Protein AF-A0A016T593-F1 (afdb_monomer_lite)

Organism: NCBI:txid53326

Foldseek 3Di:
DDKDKDKDKDKDDDPDPCCVPDPRDMDIDIDIDTDPPCVVVVVVVVVVVCVCPDPLHDDVVCQCVCPPVVPNNDPNHDDDDDPVPDDDPPDD

Radius of gyration: 19.04 Å; chains: 1; bounding box: 33×46×48 Å

InterPro domains:
  IPR050874 Diverse function phospholipase D-related protein [PTHR10185] (8-63)

Secondary structure (DSSP, 8-state):
----EEEEEEES--S-GGGGSSS----EEEEEEETT--HHHHHHHHHHHHHHTSTT---HHHHIIIIIITTS-STTSPPPP-GGGSPPP---

Structure (mmCIF, N/CA/C/O backbone):
data_AF-A0A016T593-F1
#
_entry.id   AF-A0A016T593-F1
#
loop_
_atom_site.group_PDB
_atom_site.id
_atom_site.type_symbol
_atom_site.label_atom_id
_atom_site.label_alt_id
_atom_site.label_comp_id
_atom_site.label_asym_id
_atom_site.label_entity_id
_atom_site.label_seq_id
_atom_site.pdbx_PDB_ins_code
_atom_site.Cartn_x
_atom_site.Cartn_y
_atom_site.Cartn_z
_atom_site.occupancy
_atom_site.B_iso_or_equiv
_atom_site.auth_seq_id
_atom_site.auth_comp_id
_atom_site.auth_asym_id
_atom_site.auth_atom_id
_atom_site.pdbx_PDB_model_num
ATOM 1 N N . MET A 1 1 ? -9.340 -15.005 29.336 1.00 48.25 1 MET A N 1
ATOM 2 C CA . MET A 1 1 ? -10.051 -14.442 28.166 1.00 48.25 1 MET A CA 1
ATOM 3 C C . MET A 1 1 ? -9.099 -13.479 27.466 1.00 48.25 1 MET A C 1
ATOM 5 O O . MET A 1 1 ? -8.854 -12.403 27.997 1.00 48.25 1 MET A O 1
ATOM 9 N N . VAL A 1 2 ? -8.484 -13.888 26.352 1.00 52.94 2 VAL A N 1
ATOM 10 C CA . VAL A 1 2 ? -7.629 -12.995 25.550 1.00 52.94 2 VAL A CA 1
ATOM 11 C C . VAL A 1 2 ? -8.549 -11.985 24.873 1.00 52.94 2 VAL A C 1
ATOM 13 O O . VAL A 1 2 ? -9.446 -12.365 24.125 1.00 52.94 2 VAL A O 1
ATOM 16 N N . ARG A 1 3 ? -8.391 -10.697 25.184 1.00 60.97 3 ARG A N 1
ATOM 17 C CA . ARG A 1 3 ? -9.094 -9.644 24.450 1.00 60.97 3 ARG A CA 1
ATOM 18 C C . ARG A 1 3 ? -8.365 -9.463 23.123 1.00 60.97 3 ARG A C 1
ATOM 20 O O . ARG A 1 3 ? -7.241 -8.975 23.126 1.00 60.97 3 ARG A O 1
ATOM 27 N N . ASN A 1 4 ? -8.992 -9.848 22.013 1.00 79.25 4 ASN A N 1
ATOM 28 C CA . ASN A 1 4 ? -8.489 -9.493 20.688 1.00 79.25 4 ASN A CA 1
ATOM 29 C C . ASN A 1 4 ? -8.555 -7.971 20.547 1.00 79.25 4 ASN A C 1
ATOM 31 O O . ASN A 1 4 ? -9.642 -7.388 20.507 1.00 79.25 4 ASN A O 1
ATOM 35 N N . VAL A 1 5 ? -7.384 -7.342 20.545 1.00 85.31 5 VAL A N 1
ATOM 36 C CA . VAL A 1 5 ? -7.200 -5.916 20.293 1.00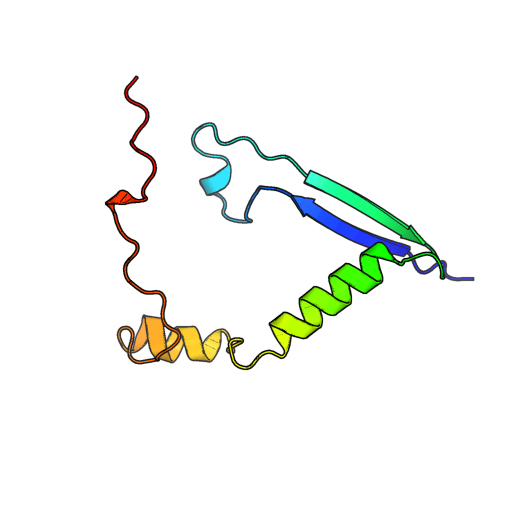 85.31 5 VAL A CA 1
ATOM 37 C C . VAL A 1 5 ? -6.545 -5.784 18.931 1.00 85.31 5 VAL A C 1
ATOM 39 O O . VAL A 1 5 ? -5.543 -6.442 18.664 1.00 85.31 5 VAL A O 1
ATOM 42 N N . SER A 1 6 ? -7.098 -4.922 18.091 1.00 91.06 6 SER A N 1
ATOM 43 C CA . SER A 1 6 ? -6.554 -4.625 16.771 1.00 91.06 6 SER A CA 1
ATOM 44 C C . SER A 1 6 ? -6.318 -3.124 16.646 1.00 91.06 6 SER A C 1
ATOM 46 O O . SER A 1 6 ? -7.022 -2.318 17.269 1.00 91.06 6 SER A O 1
ATOM 48 N N . PHE A 1 7 ? -5.315 -2.765 15.849 1.00 92.88 7 PHE A N 1
ATOM 49 C CA . PHE A 1 7 ? -4.903 -1.387 15.625 1.00 92.88 7 PHE A CA 1
ATOM 50 C C . PHE A 1 7 ? -4.899 -1.071 14.134 1.00 92.88 7 PHE A C 1
ATOM 52 O O . PHE A 1 7 ? -4.572 -1.936 13.325 1.00 92.88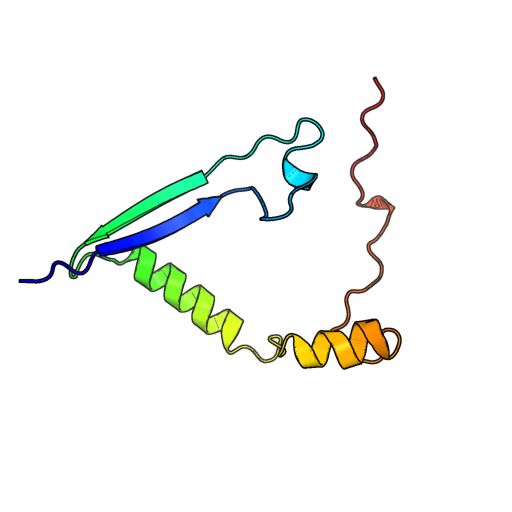 7 PHE A O 1
ATOM 59 N N . ALA A 1 8 ? -5.233 0.168 13.795 1.00 93.25 8 ALA A N 1
ATOM 60 C CA . ALA A 1 8 ? -5.053 0.722 12.461 1.00 93.25 8 ALA A CA 1
ATOM 61 C C . ALA A 1 8 ? -4.450 2.123 12.571 1.00 93.25 8 ALA A C 1
ATOM 63 O O . ALA A 1 8 ? -4.772 2.867 13.500 1.00 93.25 8 ALA A O 1
ATOM 64 N N . ILE A 1 9 ? -3.577 2.466 11.628 1.00 92.94 9 ILE A N 1
ATOM 65 C CA . ILE A 1 9 ? -2.970 3.791 11.513 1.00 92.94 9 ILE A CA 1
ATOM 66 C C . ILE A 1 9 ? -3.368 4.343 10.152 1.00 92.94 9 ILE A C 1
ATOM 68 O O . ILE A 1 9 ? -3.150 3.695 9.133 1.00 92.94 9 ILE A O 1
ATOM 72 N N . LEU A 1 10 ? -3.958 5.532 10.154 1.00 93.06 10 LEU A N 1
ATOM 73 C CA . LEU A 1 10 ? -4.304 6.277 8.949 1.00 93.06 10 LEU A CA 1
ATOM 74 C C . LEU A 1 10 ? -3.564 7.603 9.023 1.00 93.06 10 LEU A C 1
ATOM 76 O O . LEU A 1 10 ? -3.739 8.333 9.996 1.00 93.06 10 LEU A O 1
ATOM 80 N N . GLY A 1 11 ? -2.728 7.907 8.039 1.00 91.38 11 GLY A N 1
ATOM 81 C CA . GLY A 1 11 ? -1.922 9.120 8.055 1.00 91.38 11 GLY A CA 1
ATOM 82 C C . GLY A 1 11 ? -1.638 9.661 6.667 1.00 91.38 11 GLY A C 1
ATOM 83 O O . GLY A 1 11 ? -1.942 9.024 5.664 1.00 91.38 11 GLY A O 1
ATOM 84 N N . THR A 1 12 ? -1.068 10.859 6.632 1.00 88.56 12 THR A N 1
ATOM 85 C CA . THR A 1 12 ? -0.720 11.573 5.394 1.00 88.56 12 THR A CA 1
ATOM 86 C C . THR A 1 12 ? 0.725 11.339 4.947 1.00 88.56 12 THR A C 1
ATOM 88 O O . THR A 1 12 ? 1.113 11.789 3.871 1.00 88.56 12 THR A O 1
ATOM 91 N N . SER A 1 13 ? 1.528 10.665 5.773 1.00 84.25 13 SER A N 1
ATOM 92 C CA . SER A 1 13 ? 2.959 10.443 5.551 1.00 84.25 13 SER A CA 1
ATOM 93 C C . SER A 1 13 ? 3.244 9.060 4.984 1.00 84.25 13 SER A C 1
ATOM 95 O O . SER A 1 13 ? 2.633 8.076 5.402 1.00 84.25 13 SER A O 1
ATOM 97 N N . ASN A 1 14 ? 4.210 8.983 4.067 1.00 81.62 14 ASN A N 1
ATOM 98 C CA . ASN A 1 14 ? 4.770 7.710 3.615 1.00 81.62 14 ASN A CA 1
ATOM 99 C C . ASN A 1 14 ? 5.848 7.204 4.609 1.00 81.62 14 ASN A C 1
ATOM 101 O O . ASN A 1 14 ? 6.066 7.805 5.663 1.00 81.62 14 ASN A O 1
ATOM 105 N N . TRP A 1 15 ? 6.501 6.078 4.301 1.00 79.19 15 TRP A N 1
ATOM 106 C CA . TRP A 1 15 ? 7.589 5.502 5.118 1.00 79.19 15 TRP A CA 1
ATOM 107 C C . TRP A 1 15 ? 8.994 5.819 4.596 1.00 79.19 15 TRP A C 1
ATOM 109 O O . TRP A 1 15 ? 9.970 5.210 5.033 1.00 79.19 15 TRP A O 1
ATOM 119 N N . SER A 1 16 ? 9.108 6.749 3.652 1.00 79.25 16 SER A N 1
ATOM 120 C CA . SER A 1 16 ? 10.402 7.163 3.133 1.00 79.25 16 SER A CA 1
ATOM 121 C C . SER A 1 16 ? 11.098 8.090 4.128 1.00 79.25 16 SER A C 1
ATOM 123 O O . SER A 1 16 ? 10.481 8.981 4.714 1.00 79.25 16 SER A O 1
ATOM 125 N N . GLY A 1 17 ? 12.398 7.879 4.339 1.00 67.94 17 GLY A N 1
ATOM 126 C CA . GLY A 1 17 ? 13.182 8.675 5.288 1.00 67.94 17 GLY A CA 1
ATOM 127 C C . GLY A 1 17 ? 13.338 10.141 4.871 1.00 67.94 17 GLY A C 1
ATOM 128 O O . GLY A 1 17 ? 13.502 11.005 5.729 1.00 67.94 17 GLY A O 1
ATOM 129 N N . ASP A 1 18 ? 13.239 10.428 3.573 1.00 68.81 18 ASP A N 1
ATOM 130 C CA . ASP A 1 18 ? 13.281 11.785 3.020 1.00 68.81 18 ASP A CA 1
ATOM 131 C C . ASP A 1 18 ? 12.000 12.592 3.286 1.00 68.81 18 ASP A C 1
ATOM 133 O O . ASP A 1 18 ? 12.030 13.816 3.211 1.00 68.81 18 ASP A O 1
ATOM 137 N N . TYR A 1 19 ? 10.903 11.949 3.700 1.00 63.62 19 TYR A N 1
ATOM 138 C CA . TYR A 1 19 ? 9.632 12.627 3.960 1.00 63.62 19 TYR A CA 1
ATOM 139 C C . TYR A 1 19 ? 9.722 13.660 5.092 1.00 63.62 19 TYR A C 1
ATOM 141 O O . TYR A 1 19 ? 8.932 14.599 5.144 1.00 63.62 19 TYR A O 1
ATOM 149 N N . PHE A 1 20 ? 10.684 13.514 6.005 1.00 60.69 20 PHE A N 1
ATOM 150 C CA . PHE A 1 20 ? 10.897 14.452 7.113 1.00 60.69 20 PHE A CA 1
ATOM 151 C C . PHE A 1 20 ? 11.971 15.508 6.816 1.00 60.69 20 PHE A C 1
ATOM 153 O O . PHE A 1 20 ? 12.252 16.359 7.661 1.00 60.69 20 PHE A O 1
ATOM 160 N N . VAL A 1 21 ? 12.577 15.469 5.628 1.00 65.50 21 VAL A N 1
ATOM 161 C CA . VAL A 1 21 ? 13.678 16.345 5.223 1.00 65.50 21 VAL A CA 1
ATOM 162 C C . VAL A 1 21 ? 13.132 17.358 4.213 1.00 65.50 21 VAL A C 1
ATOM 164 O O . VAL A 1 21 ? 13.040 17.068 3.030 1.00 65.50 21 VAL A O 1
ATOM 167 N N . GLY A 1 22 ? 12.732 18.550 4.676 1.00 68.69 22 GLY A N 1
ATOM 168 C CA . GLY A 1 22 ? 12.237 19.616 3.781 1.00 68.69 22 GLY A CA 1
ATOM 169 C C . GLY A 1 22 ? 11.010 20.405 4.248 1.00 68.69 22 GLY A C 1
ATOM 170 O O . GLY A 1 22 ? 10.441 21.153 3.463 1.00 68.69 22 GLY A O 1
ATOM 171 N N . GLY A 1 23 ? 10.580 20.266 5.507 1.00 64.94 23 GLY A N 1
ATOM 172 C CA . GLY A 1 23 ? 9.459 21.048 6.055 1.00 64.94 23 GLY A CA 1
ATOM 173 C C . GLY A 1 23 ? 8.067 20.457 5.795 1.00 64.94 23 GLY A C 1
ATOM 174 O O . GLY A 1 23 ? 7.060 21.051 6.180 1.00 64.94 23 GLY A O 1
ATOM 175 N N . THR A 1 24 ? 7.984 19.266 5.203 1.00 69.94 24 THR A N 1
ATOM 176 C CA . THR A 1 24 ? 6.747 18.485 5.109 1.00 69.94 24 THR A CA 1
ATOM 177 C C . THR A 1 24 ? 6.289 18.030 6.496 1.00 69.94 24 THR A C 1
ATOM 179 O O . THR A 1 24 ? 7.025 17.388 7.243 1.00 69.94 24 THR A O 1
ATOM 182 N N . THR A 1 25 ? 5.052 18.380 6.858 1.00 73.69 25 THR A N 1
ATOM 183 C CA . THR A 1 25 ? 4.420 17.972 8.122 1.00 73.69 25 THR A CA 1
ATOM 184 C C . THR A 1 25 ? 3.433 16.838 7.875 1.00 73.69 25 THR A C 1
ATOM 186 O O . THR A 1 25 ? 2.659 16.868 6.920 1.00 73.69 25 THR A O 1
ATOM 189 N N . GLY A 1 26 ? 3.453 15.838 8.754 1.00 81.06 26 GLY A N 1
ATOM 190 C CA . GLY A 1 26 ? 2.537 14.703 8.732 1.00 81.06 26 GLY A CA 1
ATOM 191 C C . GLY A 1 26 ? 1.509 14.751 9.856 1.00 81.06 26 GLY A C 1
ATOM 192 O O . GLY A 1 26 ? 1.781 15.275 10.936 1.00 81.06 26 GLY A O 1
ATOM 193 N N . ALA A 1 27 ? 0.348 14.142 9.628 1.00 89.25 27 ALA A N 1
ATOM 194 C CA . ALA A 1 27 ? -0.620 13.837 10.674 1.00 89.25 27 ALA A CA 1
ATOM 195 C C . ALA A 1 27 ? -1.100 12.388 10.541 1.00 89.25 27 ALA A C 1
ATOM 197 O O . ALA A 1 27 ? -1.175 11.847 9.436 1.00 89.25 27 ALA A O 1
ATOM 198 N N . ALA A 1 28 ? -1.437 11.763 11.670 1.00 92.38 28 ALA A N 1
ATOM 199 C CA . ALA A 1 28 ? -1.991 10.417 11.692 1.00 92.38 28 ALA A CA 1
ATOM 200 C C . ALA A 1 28 ? -3.005 10.228 12.825 1.00 92.38 28 ALA A C 1
ATOM 202 O O . ALA A 1 28 ? -2.905 10.841 13.888 1.00 92.38 28 ALA A O 1
ATOM 203 N N . ILE A 1 29 ? -3.960 9.330 12.597 1.00 94.50 29 ILE A N 1
ATOM 204 C CA . ILE A 1 29 ? -4.928 8.850 13.578 1.00 94.50 29 ILE A CA 1
ATOM 205 C C . ILE A 1 29 ? -4.606 7.388 13.882 1.00 94.50 29 ILE A C 1
ATOM 207 O O . ILE A 1 29 ? -4.506 6.560 12.975 1.00 94.50 29 ILE A O 1
ATOM 211 N N . VAL A 1 30 ? -4.484 7.068 15.172 1.00 94.00 30 VAL A N 1
ATOM 212 C CA . VAL A 1 30 ? -4.321 5.694 15.658 1.00 94.00 30 VAL A CA 1
ATOM 213 C C . VAL A 1 30 ? -5.652 5.200 16.212 1.00 94.00 30 VAL A C 1
ATOM 215 O O . VAL A 1 30 ? -6.173 5.727 17.194 1.00 94.00 30 VAL A O 1
ATOM 218 N N . ILE A 1 31 ? -6.197 4.161 15.591 1.00 93.50 31 ILE A N 1
ATOM 219 C CA . ILE A 1 31 ? -7.460 3.534 15.977 1.00 93.50 31 ILE A CA 1
ATOM 220 C C . ILE A 1 31 ? -7.156 2.256 16.749 1.00 93.50 31 ILE A C 1
ATOM 222 O O . ILE A 1 31 ? -6.387 1.415 16.292 1.00 93.50 31 ILE A O 1
ATOM 226 N N . LYS A 1 32 ? -7.815 2.078 17.896 1.00 93.38 32 LYS A N 1
ATOM 227 C CA . LYS A 1 32 ? -7.758 0.858 18.709 1.00 93.38 32 LYS A CA 1
ATOM 228 C C . LYS A 1 32 ? -9.169 0.320 18.918 1.00 93.38 32 LYS A C 1
ATOM 230 O O . LYS A 1 32 ? -9.961 0.948 19.617 1.00 93.38 32 LYS A O 1
ATOM 235 N N . GLN A 1 33 ? -9.478 -0.852 18.363 1.00 91.12 33 GLN A N 1
ATOM 236 C CA . GLN A 1 33 ? -10.764 -1.530 18.582 1.00 91.12 33 GLN A CA 1
ATOM 237 C C . GLN A 1 33 ? -10.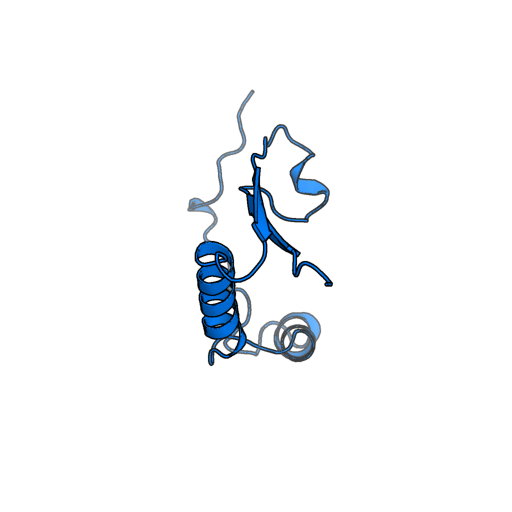552 -2.872 19.288 1.00 91.12 33 GLN A C 1
ATOM 239 O O . GLN A 1 33 ? -9.518 -3.520 19.120 1.00 91.12 33 GLN A O 1
ATOM 244 N N . GLN A 1 34 ? -11.512 -3.271 20.125 1.00 89.38 34 GLN A N 1
ATOM 245 C CA . GLN A 1 34 ? -11.428 -4.492 20.932 1.00 89.38 34 GLN A CA 1
ATOM 246 C C . GLN A 1 34 ? -12.684 -5.347 20.778 1.00 89.38 34 GLN A C 1
ATOM 248 O O . GLN A 1 34 ? -13.798 -4.823 20.695 1.00 89.38 34 GLN A O 1
ATOM 253 N N . GLY A 1 35 ? -12.501 -6.666 20.833 1.00 82.69 35 GLY A N 1
ATOM 254 C CA . GLY A 1 35 ? -13.596 -7.633 20.790 1.00 82.69 35 GLY A CA 1
ATOM 255 C C . GLY A 1 35 ? -14.360 -7.604 19.464 1.00 82.69 35 GLY A C 1
ATOM 256 O O . GLY A 1 35 ? -13.790 -7.352 18.403 1.00 82.69 35 GLY A O 1
ATOM 257 N N . GLU A 1 36 ? -15.666 -7.863 19.520 1.00 79.25 36 GLU 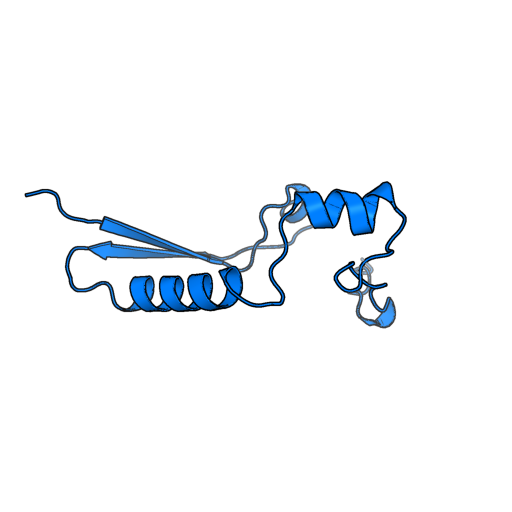A N 1
ATOM 258 C CA . GLU A 1 36 ? -16.510 -7.966 18.320 1.00 79.25 36 GLU A CA 1
ATOM 259 C C . GLU A 1 36 ? -16.829 -6.611 17.663 1.00 79.25 36 GLU A C 1
ATOM 261 O O . GLU A 1 36 ? -17.109 -6.547 16.464 1.00 79.25 36 GLU A O 1
ATOM 266 N N . LYS A 1 37 ? -16.732 -5.501 18.410 1.00 80.06 37 LYS A N 1
ATOM 267 C CA . LYS A 1 37 ? -17.012 -4.140 17.917 1.00 80.06 37 LYS A CA 1
ATOM 268 C C . LYS A 1 37 ? -15.796 -3.539 17.198 1.00 80.06 37 LYS A C 1
ATOM 270 O O . LYS A 1 37 ? -15.193 -2.577 17.667 1.00 80.06 37 LYS A O 1
ATOM 275 N N . ARG A 1 38 ? -15.449 -4.121 16.048 1.00 87.69 38 ARG A N 1
ATOM 276 C CA . ARG A 1 38 ? -14.288 -3.755 15.210 1.00 87.69 38 ARG A CA 1
ATOM 277 C C . ARG A 1 38 ? -14.664 -3.412 13.762 1.00 87.69 38 ARG A C 1
ATOM 279 O O . ARG A 1 38 ? -14.016 -3.877 12.833 1.00 87.69 38 ARG A O 1
ATOM 286 N N . ALA A 1 39 ? -15.759 -2.668 13.577 1.00 89.81 39 ALA A N 1
ATOM 287 C CA . ALA A 1 39 ? -16.316 -2.363 12.252 1.00 89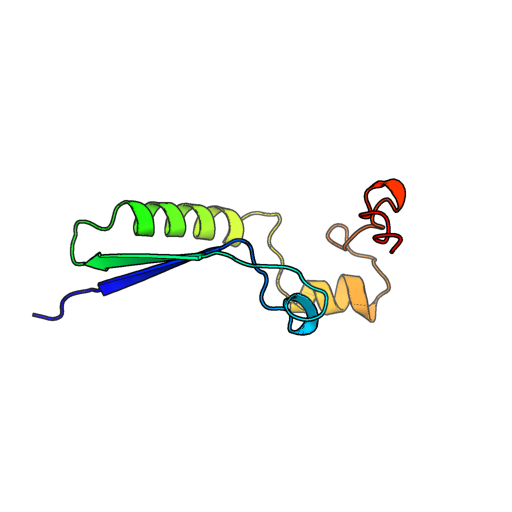.81 39 ALA A CA 1
ATOM 288 C C . ALA A 1 39 ? -15.299 -1.660 11.337 1.00 89.81 39 ALA A C 1
ATOM 290 O O . ALA A 1 39 ? -15.015 -2.164 10.260 1.00 89.81 39 ALA A O 1
ATOM 291 N N . LEU A 1 40 ? -14.665 -0.585 11.818 1.00 92.50 40 LEU A N 1
ATOM 292 C CA . LEU A 1 40 ? -13.675 0.165 11.041 1.00 92.50 40 LEU A CA 1
ATOM 293 C C . LEU A 1 40 ? -12.465 -0.691 10.644 1.00 92.50 40 LEU A C 1
ATOM 295 O O . LEU A 1 40 ? -12.026 -0.648 9.505 1.00 92.50 40 LEU A O 1
ATOM 299 N N . ILE A 1 41 ? -11.937 -1.508 11.559 1.00 92.62 41 ILE A N 1
ATOM 300 C CA . ILE A 1 41 ? -10.822 -2.409 11.230 1.00 92.62 41 ILE A CA 1
ATOM 301 C C . ILE A 1 41 ? -11.244 -3.470 10.210 1.00 92.62 41 ILE A C 1
ATOM 303 O O . ILE A 1 41 ? -10.461 -3.789 9.323 1.00 92.62 41 ILE A O 1
ATOM 307 N N . LYS A 1 42 ? -12.472 -3.996 10.305 1.00 92.06 42 LYS A N 1
ATOM 308 C CA . LYS A 1 42 ? -13.004 -4.940 9.312 1.00 92.06 42 LYS A CA 1
ATOM 309 C C . LYS A 1 42 ? -13.146 -4.294 7.930 1.00 92.06 42 LYS A C 1
ATOM 311 O O . LYS A 1 42 ? -12.830 -4.943 6.944 1.00 92.06 42 LYS A O 1
ATOM 316 N N . GLU A 1 43 ? -13.579 -3.038 7.860 1.00 94.62 43 GLU A N 1
ATOM 317 C CA . GLU A 1 43 ? -13.664 -2.287 6.598 1.00 94.62 43 GLU A CA 1
ATOM 318 C C . GLU A 1 43 ? -12.281 -1.983 6.010 1.00 94.62 43 GLU A C 1
ATOM 320 O O . GLU A 1 43 ? -12.060 -2.155 4.817 1.00 94.62 43 GLU A O 1
ATOM 325 N N . LEU A 1 44 ? -11.310 -1.592 6.839 1.00 95.00 44 LEU A N 1
ATOM 326 C CA . LEU A 1 44 ? -9.934 -1.402 6.372 1.00 95.00 44 LEU A CA 1
ATOM 327 C C . LEU A 1 44 ? -9.325 -2.712 5.861 1.00 95.00 44 LEU A C 1
ATOM 329 O O . LEU A 1 44 ? -8.651 -2.715 4.834 1.00 95.00 44 LEU A O 1
ATOM 333 N N . GLN A 1 45 ? -9.591 -3.824 6.548 1.00 93.19 45 GLN A N 1
ATOM 334 C CA . GLN A 1 45 ? -9.161 -5.145 6.106 1.00 93.19 45 GLN A CA 1
ATOM 335 C C . GLN A 1 45 ? -9.799 -5.524 4.764 1.00 93.19 45 GLN A C 1
ATOM 337 O O . GLN A 1 45 ? -9.091 -6.019 3.896 1.00 93.19 45 GLN A O 1
ATOM 342 N N . SER A 1 46 ? -11.095 -5.267 4.557 1.00 96.50 46 SER A N 1
ATOM 343 C CA . SER A 1 46 ? -11.745 -5.605 3.285 1.00 96.50 46 SER A CA 1
ATOM 344 C C . SER A 1 46 ? -11.226 -4.767 2.116 1.00 96.50 46 SER A C 1
ATOM 346 O O . SER A 1 46 ? -11.082 -5.295 1.017 1.00 96.50 46 SER A O 1
ATOM 348 N N . ILE A 1 47 ? -10.900 -3.488 2.340 1.00 96.56 47 ILE A N 1
ATOM 349 C CA . ILE A 1 47 ? -10.239 -2.639 1.336 1.00 96.56 47 ILE A CA 1
ATOM 350 C C . ILE A 1 47 ? -8.852 -3.195 1.006 1.00 96.56 47 ILE A C 1
ATOM 352 O O . ILE A 1 47 ? -8.526 -3.358 -0.167 1.00 96.56 47 ILE A O 1
ATOM 356 N N . PHE A 1 48 ? -8.064 -3.538 2.030 1.00 95.50 48 PHE A N 1
ATOM 357 C CA . PHE A 1 48 ? -6.750 -4.142 1.833 1.00 95.50 48 PHE A CA 1
ATOM 358 C C . PHE A 1 48 ? -6.844 -5.447 1.034 1.00 95.50 48 PHE A C 1
ATOM 360 O O . PHE A 1 48 ? -6.140 -5.601 0.047 1.00 95.50 48 PHE A O 1
ATOM 367 N N . GLU A 1 49 ? -7.728 -6.370 1.421 1.00 97.31 49 GLU A N 1
ATOM 368 C CA . GLU A 1 49 ? -7.897 -7.661 0.743 1.00 97.31 49 GLU A CA 1
ATOM 369 C C . GLU A 1 49 ? -8.375 -7.497 -0.703 1.00 97.31 49 GLU A C 1
ATOM 371 O O . GLU A 1 49 ? -7.883 -8.204 -1.585 1.00 97.31 49 GLU A O 1
ATOM 376 N N . ARG A 1 50 ? -9.280 -6.544 -0.966 1.00 97.38 50 ARG A N 1
ATOM 377 C CA . ARG A 1 50 ? -9.721 -6.199 -2.325 1.00 97.38 50 ARG A CA 1
ATOM 378 C C . ARG A 1 50 ? -8.537 -5.802 -3.203 1.00 97.38 50 ARG A C 1
ATOM 380 O O . ARG A 1 50 ? -8.427 -6.305 -4.314 1.00 97.38 50 ARG A O 1
ATOM 387 N N . ASP A 1 51 ? -7.674 -4.915 -2.716 1.00 96.94 51 ASP A N 1
ATOM 388 C CA . ASP A 1 51 ? -6.556 -4.395 -3.510 1.00 96.94 51 ASP A CA 1
ATOM 389 C C . ASP A 1 51 ? -5.426 -5.427 -3.618 1.00 96.94 51 ASP A C 1
ATOM 391 O O . ASP A 1 51 ? -4.872 -5.630 -4.697 1.00 96.94 51 ASP A O 1
ATOM 395 N N . TRP A 1 52 ? -5.148 -6.148 -2.530 1.00 96.19 52 TRP A N 1
ATOM 396 C CA . TRP A 1 52 ? -4.116 -7.183 -2.451 1.00 96.19 52 TRP A CA 1
ATOM 397 C C . TRP A 1 52 ? -4.377 -8.374 -3.378 1.00 96.19 52 TRP A C 1
ATOM 399 O O . TRP A 1 52 ? -3.436 -8.971 -3.892 1.00 96.19 52 TRP A O 1
ATOM 409 N N . SER A 1 53 ? -5.648 -8.735 -3.572 1.00 95.81 53 SER A N 1
ATOM 410 C CA . SER A 1 53 ? -6.063 -9.832 -4.458 1.00 95.81 53 SER A CA 1
ATOM 411 C C . SER A 1 53 ? -6.510 -9.368 -5.846 1.00 95.81 53 SER A C 1
ATOM 413 O O . SER A 1 53 ? -7.026 -10.177 -6.615 1.00 95.81 53 SER A O 1
ATOM 415 N N . SER A 1 54 ? -6.339 -8.082 -6.167 1.00 96.12 54 SER A N 1
ATOM 416 C CA . SER A 1 54 ? -6.718 -7.544 -7.473 1.00 96.12 54 SER A CA 1
ATOM 417 C C . SER A 1 54 ? -5.754 -7.983 -8.576 1.00 96.12 54 SER A C 1
ATOM 419 O O . SER A 1 54 ? -4.574 -8.216 -8.324 1.00 96.12 54 SER A O 1
ATOM 421 N N . ASP A 1 55 ? -6.233 -7.992 -9.820 1.00 94.06 55 ASP A N 1
ATOM 422 C CA . ASP A 1 55 ? -5.407 -8.285 -11.002 1.00 94.06 55 ASP A CA 1
ATOM 423 C C . ASP A 1 55 ? -4.308 -7.230 -11.259 1.00 94.06 55 ASP A C 1
ATOM 425 O O . ASP A 1 55 ? -3.421 -7.450 -12.078 1.00 94.06 55 ASP A O 1
ATOM 429 N N . TYR A 1 56 ? -4.359 -6.090 -10.559 1.00 91.06 56 TYR A N 1
ATOM 430 C CA . TYR A 1 56 ? -3.337 -5.038 -10.596 1.00 91.06 56 TYR A CA 1
ATOM 431 C C . TYR A 1 56 ? -2.216 -5.256 -9.566 1.00 91.06 56 TYR A C 1
ATOM 433 O O . TYR A 1 56 ? -1.230 -4.518 -9.561 1.00 91.06 56 TYR A O 1
ATOM 441 N N . ALA A 1 57 ? -2.375 -6.214 -8.647 1.00 93.69 57 ALA A N 1
ATOM 442 C CA . ALA A 1 57 ? -1.359 -6.538 -7.659 1.00 93.69 57 ALA A CA 1
ATOM 443 C C . ALA A 1 57 ? -0.345 -7.522 -8.250 1.00 93.69 57 ALA A C 1
ATOM 445 O O . ALA A 1 57 ? -0.698 -8.593 -8.742 1.00 93.69 57 ALA A O 1
ATOM 446 N N . HIS A 1 58 ? 0.937 -7.182 -8.137 1.00 91.81 58 HIS A N 1
ATOM 447 C CA . HIS A 1 58 ? 2.033 -8.011 -8.626 1.00 91.81 58 HIS A CA 1
ATOM 448 C C . HIS A 1 58 ? 3.029 -8.315 -7.502 1.00 91.81 58 HIS A C 1
ATOM 450 O O . HIS A 1 58 ? 3.277 -7.456 -6.646 1.00 91.81 58 HIS A O 1
ATOM 456 N N . PRO A 1 59 ? 3.640 -9.513 -7.490 1.00 93.31 59 PRO A N 1
ATOM 457 C CA . PRO A 1 59 ? 4.781 -9.793 -6.634 1.00 93.31 59 PRO A CA 1
ATOM 458 C C . PRO A 1 59 ? 5.894 -8.760 -6.836 1.00 93.31 59 PRO A C 1
ATOM 460 O O . PRO A 1 59 ? 6.230 -8.391 -7.960 1.00 93.31 59 PRO A O 1
ATOM 463 N N . LEU A 1 60 ? 6.522 -8.332 -5.740 1.00 93.00 60 LEU A N 1
ATOM 464 C CA . LEU A 1 60 ? 7.615 -7.357 -5.800 1.00 93.00 60 LEU A CA 1
ATOM 465 C C . LEU A 1 60 ? 8.801 -7.859 -6.646 1.00 93.00 60 LEU A C 1
ATOM 467 O O . LEU A 1 60 ? 9.461 -7.067 -7.315 1.00 93.00 60 LEU A O 1
ATOM 471 N N . GLU A 1 61 ? 9.043 -9.170 -6.649 1.00 95.38 61 GLU A N 1
ATOM 472 C CA . GLU A 1 61 ? 10.063 -9.809 -7.489 1.00 95.38 61 GLU A CA 1
ATOM 473 C C . GLU A 1 61 ? 9.778 -9.600 -8.986 1.00 95.38 61 GLU A C 1
ATOM 475 O O . GLU A 1 61 ? 10.673 -9.226 -9.744 1.00 95.38 61 GLU A O 1
ATOM 480 N N . ASP A 1 62 ? 8.519 -9.752 -9.405 1.00 94.12 62 ASP A N 1
ATOM 481 C CA . ASP A 1 62 ? 8.107 -9.570 -10.800 1.00 94.12 62 ASP A CA 1
ATOM 482 C C . ASP A 1 62 ? 8.268 -8.110 -11.241 1.00 94.12 62 ASP A C 1
ATOM 484 O O . ASP A 1 62 ? 8.647 -7.841 -12.385 1.00 94.12 62 ASP A O 1
ATOM 488 N N . TYR A 1 63 ? 8.044 -7.160 -10.325 1.00 93.25 63 TYR A N 1
ATOM 489 C CA . TYR A 1 63 ? 8.349 -5.746 -10.547 1.00 93.25 63 TYR A CA 1
ATOM 490 C C . TYR A 1 63 ? 9.851 -5.505 -10.711 1.00 93.25 63 TYR A C 1
ATOM 492 O O . TYR A 1 63 ? 10.277 -4.851 -11.664 1.00 93.25 63 TYR A O 1
ATOM 500 N N . PHE A 1 64 ? 10.679 -6.064 -9.829 1.00 94.38 64 PHE A N 1
ATOM 501 C CA . PHE A 1 64 ? 12.132 -5.922 -9.928 1.00 94.38 64 PHE A CA 1
ATOM 502 C C . PHE A 1 64 ? 12.669 -6.464 -11.252 1.00 94.38 64 PHE A C 1
ATOM 504 O O . PHE A 1 64 ? 13.431 -5.786 -11.945 1.00 94.38 64 PHE A O 1
ATOM 511 N N . VAL A 1 65 ? 12.241 -7.663 -11.641 1.00 94.62 65 VAL A N 1
ATOM 512 C CA . VAL A 1 65 ? 12.686 -8.287 -12.885 1.00 94.62 65 VAL A CA 1
ATOM 513 C C . VAL A 1 65 ? 12.148 -7.537 -14.105 1.00 94.62 65 VAL A C 1
ATOM 515 O O . VAL A 1 65 ? 12.925 -7.212 -15.003 1.00 94.62 65 VAL A O 1
ATOM 518 N N . GLY A 1 66 ? 10.844 -7.260 -14.157 1.00 93.75 66 GLY A N 1
ATOM 519 C CA . GLY A 1 66 ? 10.186 -6.675 -15.329 1.00 93.75 66 GLY A CA 1
ATOM 520 C C . GLY A 1 66 ? 10.480 -5.190 -15.537 1.00 93.75 66 GLY A C 1
ATOM 521 O O . GLY A 1 66 ? 10.651 -4.751 -16.677 1.00 93.75 66 GLY A O 1
ATOM 522 N N . CYS A 1 67 ? 10.581 -4.426 -14.449 1.00 93.31 67 CYS A N 1
ATOM 523 C CA . CYS A 1 67 ? 10.647 -2.968 -14.502 1.00 93.31 67 CYS A CA 1
ATOM 524 C C . CYS A 1 67 ? 12.040 -2.412 -14.236 1.00 93.31 67 CYS A C 1
ATOM 526 O O . CYS A 1 67 ? 12.471 -1.509 -14.950 1.00 93.31 67 CYS A O 1
ATOM 528 N N . ILE A 1 68 ? 12.772 -2.973 -13.271 1.00 92.62 68 ILE A N 1
ATOM 529 C CA . ILE A 1 68 ? 14.083 -2.442 -12.876 1.00 92.62 68 ILE A CA 1
ATOM 530 C C . ILE A 1 68 ? 15.212 -3.073 -13.695 1.00 92.62 68 ILE A C 1
ATOM 532 O O . ILE A 1 68 ? 16.024 -2.361 -14.280 1.00 92.62 68 ILE A O 1
ATOM 536 N N . LEU A 1 69 ? 15.268 -4.406 -13.772 1.00 94.19 69 LEU A N 1
ATOM 537 C CA . LEU A 1 69 ? 16.391 -5.106 -14.407 1.00 94.19 69 LEU A CA 1
ATOM 538 C C . LEU A 1 69 ? 16.270 -5.200 -15.932 1.00 94.19 69 LEU A C 1
ATOM 540 O O . LEU A 1 69 ? 17.284 -5.182 -16.628 1.00 94.19 69 LEU A O 1
ATOM 544 N N . ARG A 1 70 ? 15.047 -5.318 -16.461 1.00 90.50 70 ARG A N 1
ATOM 545 C CA . ARG A 1 70 ? 14.785 -5.478 -17.905 1.00 90.50 70 ARG A CA 1
ATOM 546 C C . ARG A 1 70 ? 14.388 -4.187 -18.625 1.00 90.50 70 ARG A C 1
ATOM 548 O O . ARG A 1 70 ? 14.072 -4.239 -19.809 1.00 90.50 70 ARG A O 1
ATOM 555 N N . GLY A 1 71 ? 14.438 -3.043 -17.941 1.00 84.75 71 GLY A N 1
ATOM 556 C CA . GLY A 1 71 ? 14.180 -1.730 -18.538 1.00 84.75 71 GLY A CA 1
ATOM 557 C C . GLY A 1 71 ? 12.713 -1.502 -18.907 1.00 84.75 71 GLY A C 1
ATOM 558 O O . GLY A 1 71 ? 12.418 -1.236 -20.066 1.00 84.75 71 GLY A O 1
ATOM 559 N N . ALA A 1 72 ? 11.812 -1.601 -17.924 1.00 85.56 72 ALA A N 1
ATOM 560 C CA . ALA A 1 72 ? 10.387 -1.276 -18.068 1.00 85.56 72 ALA A CA 1
ATOM 561 C C . ALA A 1 72 ? 9.640 -2.037 -19.187 1.00 85.56 72 ALA A C 1
ATOM 563 O O . ALA A 1 72 ? 8.894 -1.451 -19.965 1.00 85.56 72 ALA A O 1
ATOM 564 N N . GLN A 1 73 ? 9.839 -3.355 -19.276 1.00 87.44 73 GLN A N 1
ATOM 565 C CA . GLN A 1 73 ? 9.188 -4.190 -20.299 1.00 87.44 73 GLN A CA 1
ATOM 566 C C . GLN A 1 73 ? 7.823 -4.745 -19.881 1.00 87.44 73 GLN A C 1
ATOM 568 O O . GLN A 1 73 ? 7.092 -5.246 -20.735 1.00 87.44 73 GLN A O 1
ATOM 573 N N . ALA A 1 74 ? 7.492 -4.700 -18.591 1.00 90.19 74 ALA A N 1
ATOM 574 C CA . ALA A 1 74 ? 6.174 -5.096 -18.116 1.00 90.19 74 ALA A CA 1
ATOM 575 C C . ALA A 1 74 ? 5.165 -3.945 -18.249 1.00 90.19 74 ALA A C 1
ATOM 577 O O . ALA A 1 74 ? 5.518 -2.770 -18.171 1.00 90.19 74 ALA A O 1
ATOM 578 N N . ASP A 1 75 ? 3.896 -4.291 -18.432 1.00 90.31 75 ASP A N 1
ATOM 579 C CA . ASP A 1 75 ? 2.778 -3.353 -18.573 1.00 90.31 75 ASP A CA 1
ATOM 580 C C . ASP A 1 75 ? 2.386 -2.658 -17.257 1.00 90.31 75 ASP A C 1
ATOM 582 O O . ASP A 1 75 ? 1.711 -1.632 -17.279 1.00 90.31 75 ASP A O 1
ATOM 586 N N . TYR A 1 76 ? 2.857 -3.175 -16.122 1.00 89.50 76 TYR A N 1
ATOM 587 C CA . TYR A 1 76 ? 2.653 -2.625 -14.778 1.00 89.50 76 TYR A CA 1
ATOM 588 C C . TYR A 1 76 ? 3.833 -1.782 -14.256 1.00 89.50 76 TYR A C 1
ATOM 590 O O . TYR A 1 76 ? 3.908 -1.482 -13.062 1.00 89.50 76 TYR A O 1
ATOM 598 N N . CYS A 1 77 ? 4.790 -1.417 -15.112 1.00 91.56 77 CYS A N 1
ATOM 599 C CA . CYS A 1 77 ? 5.896 -0.555 -14.703 1.00 91.56 77 CYS A CA 1
ATOM 600 C C . CYS A 1 77 ? 5.446 0.889 -14.462 1.00 91.56 77 CYS A C 1
ATOM 602 O O . CYS A 1 77 ? 4.527 1.388 -15.110 1.00 91.56 77 CYS A O 1
ATOM 604 N N . GLU A 1 78 ? 6.115 1.577 -13.532 1.00 88.69 78 GLU A N 1
ATOM 605 C CA . GLU A 1 78 ? 5.848 2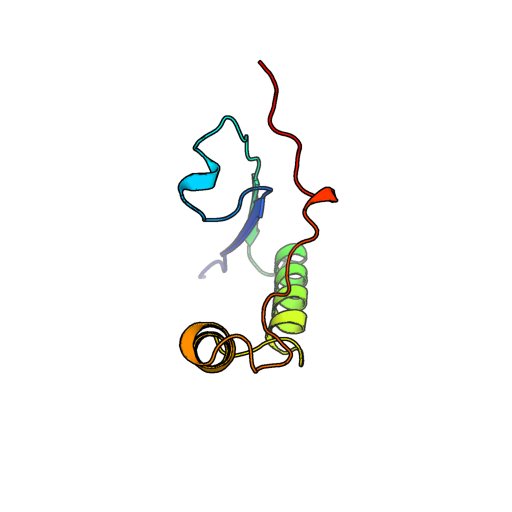.991 -13.279 1.00 88.69 78 GLU A CA 1
ATOM 606 C C . GLU A 1 78 ? 6.168 3.817 -14.536 1.00 88.69 78 GLU A C 1
ATOM 608 O O . GLU A 1 78 ? 7.288 3.784 -15.049 1.00 88.69 78 GLU A O 1
ATOM 613 N N . GLY A 1 79 ? 5.166 4.531 -15.050 1.00 85.88 79 GLY A N 1
ATOM 614 C CA . GLY A 1 79 ? 5.328 5.420 -16.197 1.00 85.88 79 GLY A CA 1
ATOM 615 C C . GLY A 1 79 ? 6.064 6.712 -15.842 1.00 85.88 79 GLY A C 1
ATOM 616 O O . GLY A 1 79 ? 6.215 7.070 -14.671 1.00 85.88 79 GLY A O 1
ATOM 617 N N . GLU A 1 80 ? 6.488 7.456 -16.867 1.00 85.50 80 GLU A N 1
ATOM 618 C CA . GLU A 1 80 ? 7.030 8.798 -16.657 1.00 85.50 80 GLU A CA 1
ATOM 619 C C . GLU A 1 80 ? 5.971 9.697 -16.010 1.00 85.50 80 GLU A C 1
ATOM 621 O O . GLU A 1 80 ? 4.850 9.842 -16.505 1.00 85.50 80 GLU A O 1
ATOM 626 N N . LYS A 1 81 ? 6.332 10.302 -14.876 1.00 84.94 81 LYS A N 1
ATOM 627 C CA . LYS A 1 81 ? 5.477 11.280 -14.210 1.00 84.94 81 LYS A CA 1
ATOM 628 C C . LYS A 1 81 ? 5.496 12.577 -15.011 1.00 84.94 81 LYS A C 1
ATOM 630 O O . LYS A 1 81 ? 6.572 13.067 -15.342 1.00 84.94 81 LYS A O 1
ATOM 635 N N . ASP A 1 82 ? 4.320 13.146 -15.261 1.00 87.56 82 ASP A N 1
ATOM 636 C CA . ASP A 1 82 ? 4.185 14.444 -15.922 1.00 87.56 82 ASP A CA 1
ATOM 637 C C . ASP A 1 82 ? 4.885 15.541 -15.094 1.00 87.56 82 ASP A C 1
ATOM 639 O O . ASP A 1 82 ? 4.429 15.849 -13.985 1.00 87.56 82 ASP A O 1
ATOM 643 N N . PRO A 1 83 ? 5.963 16.161 -15.614 1.00 87.00 83 PRO A N 1
ATOM 644 C CA . PRO A 1 83 ? 6.701 17.176 -14.875 1.00 87.00 83 PRO A CA 1
ATOM 645 C C . PRO A 1 83 ? 5.884 18.428 -14.552 1.00 87.00 83 PRO A C 1
ATOM 647 O O . PRO A 1 83 ? 6.223 19.152 -13.619 1.00 87.00 83 PRO A O 1
ATOM 650 N N . SER A 1 84 ? 4.802 18.693 -15.289 1.00 86.62 84 SER A N 1
ATOM 651 C CA . SER A 1 84 ? 3.915 19.830 -15.025 1.00 86.62 84 SER A CA 1
ATOM 652 C C . SER A 1 84 ? 3.076 19.660 -13.755 1.00 86.62 84 SER A C 1
ATOM 654 O O . SER A 1 84 ? 2.584 20.645 -13.207 1.00 86.62 84 SER A O 1
ATOM 656 N N . LEU A 1 85 ? 2.941 18.423 -13.264 1.00 83.00 85 LEU A N 1
ATOM 657 C CA . LEU A 1 85 ? 2.253 18.101 -12.015 1.00 83.00 85 LEU A CA 1
ATOM 658 C C . LEU A 1 85 ? 3.187 18.134 -10.803 1.00 83.00 85 LEU A C 1
ATOM 660 O O . LEU A 1 85 ? 2.734 17.942 -9.672 1.00 83.00 85 LEU A O 1
ATOM 664 N N . PHE A 1 86 ? 4.487 18.353 -11.010 1.00 81.69 86 PHE A N 1
ATOM 665 C CA . PHE A 1 86 ? 5.411 18.511 -9.900 1.00 81.69 86 PHE A CA 1
ATOM 666 C C . PHE A 1 86 ? 5.115 19.809 -9.162 1.00 81.69 86 PHE A C 1
ATOM 668 O O . PHE A 1 86 ? 4.862 20.854 -9.761 1.00 81.69 86 PHE A O 1
ATOM 675 N N . ALA A 1 87 ? 5.157 19.737 -7.833 1.00 75.00 87 ALA A N 1
ATOM 676 C CA . ALA A 1 87 ? 5.102 20.935 -7.020 1.00 75.00 87 ALA A CA 1
ATOM 677 C C . ALA A 1 87 ? 6.261 21.854 -7.430 1.00 75.00 87 ALA A C 1
ATOM 679 O O . ALA A 1 87 ? 7.419 21.427 -7.445 1.00 75.00 87 ALA A O 1
ATOM 680 N N . SER A 1 88 ? 5.949 23.107 -7.770 1.00 74.44 88 SER A N 1
ATOM 681 C CA . SER A 1 88 ? 6.977 24.113 -8.023 1.00 74.44 88 SER A CA 1
ATOM 682 C C . SER A 1 88 ? 7.890 24.216 -6.799 1.00 74.44 88 SER A C 1
ATOM 684 O O . SER A 1 88 ? 7.378 24.219 -5.673 1.00 74.44 88 SER A O 1
ATOM 686 N N . PRO A 1 89 ? 9.217 24.332 -6.983 1.00 67.00 89 PRO A N 1
ATOM 687 C CA . PRO A 1 89 ? 10.109 24.651 -5.882 1.00 67.00 89 PRO A CA 1
ATOM 688 C C . PRO A 1 89 ? 9.590 25.906 -5.182 1.00 67.00 89 PRO A C 1
ATOM 690 O O . PRO A 1 89 ? 9.259 26.889 -5.850 1.00 67.00 89 PRO A O 1
ATOM 693 N N . LEU A 1 90 ? 9.494 25.869 -3.853 1.00 61.66 90 LEU A N 1
ATOM 694 C CA . LEU A 1 90 ? 9.238 27.074 -3.076 1.00 61.66 90 LEU A CA 1
ATOM 695 C C . LEU A 1 90 ? 10.403 28.030 -3.357 1.00 61.66 90 LEU A C 1
ATOM 697 O O . LEU A 1 90 ? 11.533 27.771 -2.953 1.00 61.66 90 LEU A O 1
ATOM 701 N N . THR A 1 91 ? 10.146 29.086 -4.123 1.00 58.59 91 THR A N 1
ATOM 702 C CA . THR A 1 91 ? 11.064 30.218 -4.228 1.00 58.59 91 THR A CA 1
ATOM 703 C C . THR A 1 91 ? 11.030 30.936 -2.885 1.00 58.59 91 THR A C 1
ATOM 705 O O . THR A 1 91 ? 9.981 31.481 -2.532 1.00 58.59 91 THR A O 1
ATOM 708 N N . GLU A 1 92 ? 12.131 30.872 -2.134 1.00 52.44 92 GLU A N 1
ATOM 709 C CA . GLU A 1 92 ? 12.370 31.754 -0.981 1.00 52.44 92 GLU A CA 1
ATOM 710 C C . GLU A 1 92 ? 12.437 33.227 -1.403 1.00 52.44 92 GLU A C 1
ATOM 712 O O . GLU A 1 92 ? 12.979 33.513 -2.500 1.00 52.44 92 GLU A O 1
#

pLDDT: mean 85.18, std 11.76, range [48.25, 97.38]

Sequence (92 aa):
MVRNVSFAILGTSNWSGDYFVGGTTGAAIVIKQQGEKRALIKELQSIFERDWSSDYAHPLEDYFVGCILRGAQADYCEGEKDPSLFASPLTE